Protein AF-A0A950F129-F1 (afdb_monomer)

Structure (mmCIF, N/CA/C/O backbone):
data_AF-A0A950F129-F1
#
_entry.id   AF-A0A950F129-F1
#
loop_
_atom_site.group_PDB
_atom_site.id
_atom_site.type_symbol
_atom_site.label_atom_id
_atom_site.label_alt_id
_atom_site.label_comp_id
_atom_site.label_asym_id
_atom_site.label_entity_id
_atom_site.label_seq_id
_atom_site.pdbx_PDB_ins_code
_atom_site.Cartn_x
_atom_site.Cartn_y
_atom_site.Cartn_z
_atom_site.occupancy
_atom_site.B_iso_or_equiv
_atom_site.auth_seq_id
_atom_site.auth_comp_id
_atom_site.auth_asym_id
_atom_site.auth_atom_id
_atom_site.pdbx_PDB_model_num
ATOM 1 N N . MET A 1 1 ? 1.050 -4.336 -1.333 1.00 96.06 1 MET A N 1
ATOM 2 C CA . MET A 1 1 ? -0.321 -4.267 -0.777 1.00 96.06 1 MET A CA 1
ATOM 3 C C . MET A 1 1 ? -0.595 -5.414 0.200 1.00 96.06 1 MET A C 1
ATOM 5 O O . MET A 1 1 ? -1.248 -5.207 1.210 1.00 96.06 1 MET A O 1
ATOM 9 N N . GLN A 1 2 ? -0.041 -6.607 -0.036 1.00 96.25 2 GLN A N 1
ATOM 10 C CA . GLN A 1 2 ? -0.279 -7.842 0.726 1.00 96.25 2 GLN A CA 1
ATOM 11 C C . GLN A 1 2 ? 0.068 -7.764 2.223 1.00 96.25 2 GLN A C 1
ATOM 13 O O . GLN A 1 2 ? -0.445 -8.568 2.996 1.00 96.25 2 GLN A O 1
ATOM 18 N N . ASN A 1 3 ? 0.861 -6.781 2.668 1.00 91.69 3 ASN A N 1
ATOM 19 C CA . ASN A 1 3 ? 1.070 -6.517 4.098 1.00 91.69 3 ASN A CA 1
ATOM 20 C C . ASN A 1 3 ? -0.253 -6.291 4.852 1.00 91.69 3 ASN A C 1
ATOM 22 O O . ASN A 1 3 ? -0.369 -6.707 6.004 1.00 91.69 3 ASN A O 1
ATOM 26 N N . LEU A 1 4 ? -1.270 -5.736 4.184 1.00 94.38 4 LEU A N 1
ATOM 27 C CA . LEU A 1 4 ? -2.608 -5.523 4.744 1.00 94.38 4 LEU A CA 1
ATOM 28 C C . LEU A 1 4 ? -3.333 -6.823 5.098 1.00 94.38 4 LEU A C 1
ATOM 30 O O . LEU A 1 4 ? -4.196 -6.821 5.969 1.00 94.38 4 LEU A O 1
ATOM 34 N N . LEU A 1 5 ? -2.962 -7.954 4.489 1.00 95.19 5 LEU A N 1
ATOM 35 C CA . LEU A 1 5 ? -3.555 -9.251 4.823 1.00 95.19 5 LEU A CA 1
ATOM 36 C C . LEU A 1 5 ? -3.239 -9.666 6.267 1.00 95.19 5 LEU A C 1
ATOM 38 O O . LEU A 1 5 ? -4.043 -10.346 6.898 1.00 95.19 5 LEU A O 1
ATOM 42 N N . ARG A 1 6 ? -2.124 -9.185 6.837 1.00 90.62 6 ARG A N 1
ATOM 43 C CA . ARG A 1 6 ? -1.789 -9.379 8.261 1.00 90.62 6 ARG A CA 1
ATOM 44 C C . ARG A 1 6 ? -2.722 -8.607 9.197 1.00 90.62 6 ARG A C 1
ATOM 46 O O . ARG A 1 6 ? -2.741 -8.876 10.393 1.00 90.62 6 ARG A O 1
ATOM 53 N N . GLN A 1 7 ? -3.474 -7.648 8.660 1.00 91.94 7 GLN A N 1
ATOM 54 C CA . GLN A 1 7 ? -4.431 -6.818 9.383 1.00 91.94 7 GLN A CA 1
ATOM 55 C C . GLN A 1 7 ? -5.883 -7.209 9.098 1.00 91.94 7 GLN A C 1
ATOM 57 O O . GLN A 1 7 ? -6.785 -6.491 9.516 1.00 91.94 7 GLN A O 1
ATOM 62 N N . ARG A 1 8 ? -6.134 -8.334 8.410 1.00 94.50 8 ARG A N 1
ATOM 63 C CA . ARG A 1 8 ? -7.481 -8.731 7.974 1.00 94.50 8 ARG A CA 1
ATOM 64 C C . ARG A 1 8 ? -8.522 -8.653 9.087 1.00 94.50 8 ARG A C 1
ATOM 66 O O . ARG A 1 8 ? -9.519 -7.965 8.918 1.00 94.50 8 ARG A O 1
ATOM 73 N N . ALA A 1 9 ? -8.247 -9.275 10.232 1.00 92.81 9 ALA A N 1
ATOM 74 C CA . ALA A 1 9 ? -9.165 -9.261 11.367 1.00 92.81 9 ALA A CA 1
ATOM 75 C C . ALA A 1 9 ? -9.464 -7.834 11.871 1.00 92.81 9 ALA A C 1
ATOM 77 O O . ALA A 1 9 ? -10.595 -7.539 12.230 1.00 92.81 9 ALA A O 1
ATOM 78 N N . SER A 1 10 ? -8.470 -6.938 11.859 1.00 94.00 10 SER A N 1
ATOM 79 C CA . SER A 1 10 ? -8.644 -5.528 12.239 1.00 94.00 10 SER A CA 1
ATOM 80 C C . SER A 1 10 ? -9.496 -4.769 11.220 1.00 94.00 10 SER A C 1
ATOM 82 O O . SER A 1 10 ? -10.399 -4.024 11.585 1.00 94.00 10 SER A O 1
ATOM 84 N N . ILE A 1 11 ? -9.242 -4.977 9.927 1.00 96.00 11 ILE A N 1
ATOM 85 C CA . ILE A 1 11 ? -9.998 -4.330 8.848 1.00 96.00 11 ILE A CA 1
ATOM 86 C C . ILE A 1 11 ? -11.455 -4.800 8.872 1.00 96.00 11 ILE A C 1
ATOM 88 O O . ILE A 1 11 ? -12.370 -3.988 8.765 1.00 96.00 11 ILE A O 1
ATOM 92 N N . GLU A 1 12 ? -11.683 -6.095 9.087 1.00 91.00 12 GLU A N 1
ATOM 93 C CA . GLU A 1 12 ? -13.020 -6.675 9.212 1.00 91.00 12 GLU A CA 1
ATOM 94 C C . GLU A 1 12 ? -13.765 -6.155 10.453 1.00 91.00 12 GLU A C 1
ATOM 96 O O . GLU A 1 12 ? -14.989 -6.036 10.413 1.00 91.00 12 GLU A O 1
ATOM 101 N N . THR A 1 13 ? -13.069 -5.763 11.524 1.00 93.12 13 THR A N 1
ATOM 102 C CA . THR A 1 13 ? -13.676 -5.077 12.681 1.00 93.12 13 THR A CA 1
ATOM 103 C C . THR A 1 13 ? -13.727 -3.551 12.543 1.00 93.12 13 THR A C 1
ATOM 105 O O . THR A 1 13 ? -14.202 -2.876 13.454 1.00 93.12 13 THR A O 1
ATOM 108 N N . GLY A 1 14 ? -13.322 -2.998 11.394 1.00 95.94 14 GLY A N 1
ATOM 109 C CA . GLY A 1 14 ? -13.498 -1.585 11.051 1.00 95.94 14 GLY A CA 1
ATOM 110 C C . GLY A 1 14 ? -12.273 -0.696 11.276 1.00 95.94 14 G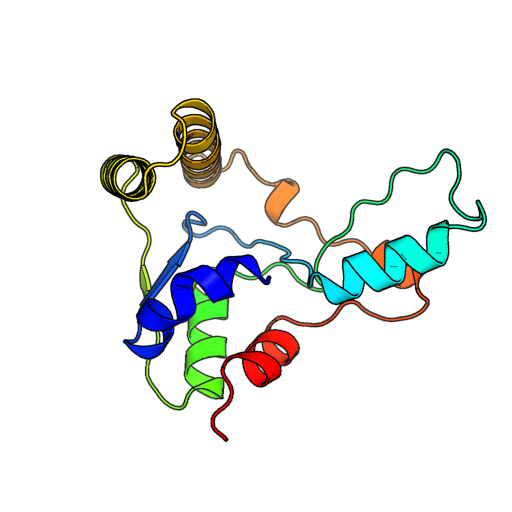LY A C 1
ATOM 111 O O . GLY A 1 14 ? -12.418 0.527 11.327 1.00 95.94 14 GLY A O 1
ATOM 112 N N . HIS A 1 15 ? -11.073 -1.266 11.397 1.00 96.81 15 HIS A N 1
ATOM 113 C CA . HIS A 1 15 ? -9.843 -0.524 11.678 1.00 96.81 15 HIS A CA 1
ATOM 114 C C . HIS A 1 15 ? -8.699 -0.891 10.724 1.00 96.81 15 HIS A C 1
ATOM 116 O O . HIS A 1 15 ? -8.243 -2.035 10.683 1.00 96.81 15 HIS A O 1
ATOM 122 N N . LEU A 1 16 ? -8.182 0.108 10.008 1.00 96.62 16 LEU A N 1
ATOM 123 C CA . LEU A 1 16 ? -6.947 0.038 9.229 1.00 96.62 16 LEU A CA 1
ATOM 124 C C . LEU A 1 16 ? -5.829 0.746 10.001 1.00 96.62 16 LEU A C 1
ATOM 126 O O . LEU A 1 16 ? -5.946 1.941 10.258 1.00 96.62 16 LEU A O 1
ATOM 130 N N . VAL A 1 17 ? -4.741 0.044 10.331 1.00 93.00 17 VAL A N 1
ATOM 131 C CA . VAL A 1 17 ? -3.617 0.614 11.091 1.00 93.00 17 VAL A CA 1
ATOM 132 C C . VAL A 1 17 ? -2.373 0.674 10.209 1.00 93.00 17 VAL A C 1
ATOM 134 O O . VAL A 1 17 ? -1.730 -0.340 9.965 1.00 93.00 17 VAL A O 1
ATOM 137 N N . GLU A 1 18 ? -1.999 1.856 9.729 1.00 90.06 18 GLU A N 1
ATOM 138 C CA . GLU A 1 18 ? -0.790 2.035 8.909 1.00 90.06 18 GLU A CA 1
ATOM 139 C C . GLU A 1 18 ? 0.044 3.219 9.430 1.00 90.06 18 GLU A C 1
ATOM 141 O O . GLU A 1 18 ? -0.520 4.220 9.874 1.00 90.06 18 GLU A O 1
ATOM 146 N N . PRO A 1 19 ? 1.386 3.147 9.384 1.00 88.25 19 PRO A N 1
ATOM 147 C CA . PRO A 1 19 ? 2.269 4.201 9.877 1.00 88.25 19 PRO A CA 1
ATOM 148 C C . PRO A 1 19 ? 2.475 5.317 8.833 1.00 88.25 19 PRO A C 1
ATOM 150 O O . PRO A 1 19 ? 3.601 5.753 8.605 1.00 88.25 19 PRO A O 1
ATOM 153 N N . LEU A 1 20 ? 1.409 5.749 8.148 1.00 87.75 20 LEU A N 1
ATOM 154 C CA . LEU A 1 20 ? 1.493 6.684 7.014 1.00 87.75 20 LEU A CA 1
ATOM 155 C C . LEU A 1 20 ? 1.239 8.148 7.393 1.00 87.75 20 LEU A C 1
ATOM 157 O O . LEU A 1 20 ? 1.461 9.042 6.579 1.00 87.75 20 LEU A O 1
ATOM 161 N N . GLY A 1 21 ? 0.796 8.432 8.619 1.00 87.38 21 GLY A N 1
ATOM 162 C CA . GLY A 1 21 ? 0.367 9.782 8.982 1.00 87.38 21 GLY A CA 1
ATOM 163 C C . GLY A 1 21 ? -0.655 10.319 7.973 1.00 87.38 21 GLY A C 1
ATOM 164 O O . GLY A 1 21 ? -1.569 9.595 7.584 1.00 87.38 21 GLY A O 1
ATOM 165 N N . ALA A 1 22 ? -0.455 11.558 7.521 1.00 89.88 22 ALA A N 1
ATOM 166 C CA . ALA A 1 22 ? -1.211 12.169 6.424 1.00 89.88 22 ALA A CA 1
ATOM 167 C C . ALA A 1 22 ? -0.557 11.974 5.038 1.00 89.88 22 ALA A C 1
ATOM 169 O O . ALA A 1 22 ? -1.034 12.529 4.049 1.00 89.88 22 ALA A O 1
ATOM 170 N N . MET A 1 23 ? 0.556 11.241 4.949 1.00 92.19 23 MET A N 1
ATOM 171 C CA . MET A 1 23 ? 1.237 11.020 3.679 1.00 92.19 23 MET A CA 1
ATOM 172 C C . MET A 1 23 ? 0.515 9.987 2.813 1.00 92.19 23 MET A C 1
ATOM 174 O O . MET A 1 23 ? -0.117 9.050 3.303 1.00 92.19 23 MET A O 1
ATOM 178 N N . ALA A 1 24 ? 0.676 10.144 1.501 1.00 95.12 24 ALA A N 1
ATOM 179 C CA . ALA A 1 24 ? 0.282 9.151 0.517 1.00 95.12 24 ALA A CA 1
ATOM 180 C C . ALA A 1 24 ? 1.434 8.177 0.225 1.00 95.12 24 ALA A C 1
ATOM 182 O O . ALA A 1 24 ? 2.604 8.568 0.244 1.00 95.12 24 ALA A O 1
ATOM 183 N N . ALA A 1 25 ? 1.101 6.923 -0.087 1.00 95.81 25 ALA A N 1
ATOM 184 C CA . ALA A 1 25 ? 2.062 5.900 -0.479 1.00 95.81 25 ALA A CA 1
ATOM 185 C C . ALA A 1 25 ? 1.609 5.118 -1.722 1.00 95.81 25 ALA A C 1
ATOM 187 O O . ALA A 1 25 ? 0.436 4.771 -1.876 1.00 95.81 25 ALA A O 1
ATOM 188 N N . SER A 1 26 ? 2.548 4.818 -2.620 1.00 97.38 26 SER A N 1
ATOM 189 C CA . SER A 1 26 ? 2.309 4.097 -3.874 1.00 97.38 26 SER A CA 1
ATOM 190 C C . SER A 1 26 ? 2.441 2.582 -3.704 1.00 97.38 26 SER A C 1
ATOM 192 O O . SER A 1 26 ? 3.329 1.918 -4.243 1.00 97.38 26 SER A O 1
ATOM 194 N N . HIS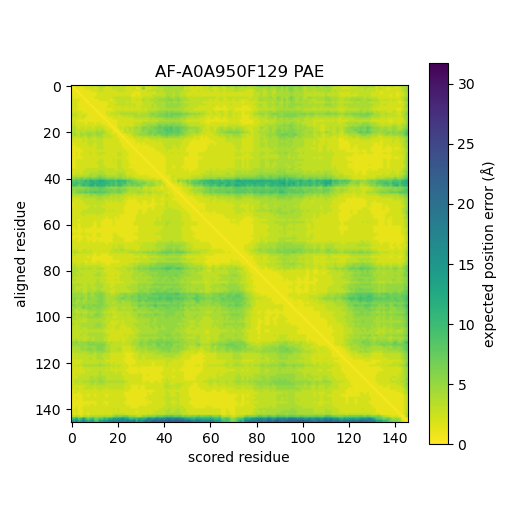 A 1 27 ? 1.529 1.993 -2.931 1.00 96.88 27 HIS A N 1
ATOM 195 C CA . HIS A 1 27 ? 1.558 0.559 -2.644 1.00 96.88 27 HIS A CA 1
ATOM 196 C C . HIS A 1 27 ? 1.501 -0.289 -3.926 1.00 96.88 27 HIS A C 1
ATOM 198 O O . HIS A 1 27 ? 0.529 -0.218 -4.664 1.00 96.88 27 HIS A O 1
ATOM 204 N N . VAL A 1 28 ? 2.496 -1.149 -4.151 1.00 98.06 28 VAL A N 1
ATOM 205 C CA . VAL A 1 28 ? 2.533 -2.108 -5.274 1.00 98.06 28 VAL A CA 1
ATOM 206 C C . VAL A 1 28 ? 1.908 -3.457 -4.886 1.00 98.06 28 VAL A C 1
ATOM 208 O O . VAL A 1 28 ? 2.055 -3.893 -3.737 1.00 98.06 28 VAL A O 1
ATOM 211 N N . ASP A 1 29 ? 1.176 -4.122 -5.788 1.00 98.25 29 ASP A N 1
ATOM 212 C CA . ASP A 1 29 ? 0.654 -5.484 -5.575 1.00 98.25 29 ASP A CA 1
ATOM 213 C C . ASP A 1 29 ? 1.780 -6.514 -5.816 1.00 98.25 29 ASP A C 1
ATOM 215 O O . ASP A 1 29 ? 2.539 -6.409 -6.775 1.00 98.25 29 ASP A O 1
ATOM 219 N N . VAL A 1 30 ? 1.909 -7.531 -4.957 1.00 97.69 30 VAL A N 1
ATOM 220 C CA . VAL A 1 30 ? 2.895 -8.619 -5.129 1.00 97.69 30 VAL A CA 1
ATOM 221 C C . VAL A 1 30 ? 2.737 -9.343 -6.467 1.00 97.69 30 VAL A C 1
ATOM 223 O O . VAL A 1 30 ? 3.735 -9.804 -7.013 1.00 97.69 30 VAL A O 1
ATOM 226 N N . HIS A 1 31 ? 1.529 -9.420 -7.029 1.00 97.88 31 HIS A N 1
ATOM 227 C CA . HIS A 1 31 ? 1.346 -9.996 -8.361 1.00 97.88 31 HIS A CA 1
ATOM 228 C C . HIS A 1 31 ? 2.012 -9.150 -9.453 1.00 97.88 31 HIS A C 1
ATOM 230 O O . HIS A 1 31 ? 2.552 -9.718 -10.395 1.00 97.88 31 HIS A O 1
ATOM 236 N N . ASP A 1 32 ? 2.050 -7.821 -9.306 1.00 98.44 32 ASP A N 1
ATOM 237 C CA . ASP A 1 32 ? 2.796 -6.956 -10.227 1.00 98.44 32 ASP A CA 1
ATOM 238 C C . ASP A 1 32 ? 4.308 -7.194 -10.086 1.00 98.44 32 ASP A C 1
ATOM 240 O O . ASP A 1 32 ? 5.022 -7.243 -11.083 1.00 98.44 32 ASP A O 1
ATOM 244 N N . LEU A 1 33 ? 4.802 -7.413 -8.859 1.00 97.56 33 LEU A N 1
ATOM 245 C CA . LEU A 1 33 ? 6.209 -7.765 -8.626 1.00 97.56 33 LEU A CA 1
ATOM 246 C C . LEU A 1 33 ? 6.579 -9.106 -9.273 1.00 97.56 33 LEU A C 1
ATOM 248 O O . LEU A 1 33 ? 7.662 -9.234 -9.840 1.00 97.56 33 LEU A O 1
ATOM 252 N N . ALA A 1 34 ? 5.684 -10.094 -9.208 1.00 97.62 34 ALA A N 1
ATOM 253 C CA . ALA A 1 34 ? 5.876 -11.385 -9.861 1.00 97.62 34 ALA A CA 1
ATOM 254 C C . ALA A 1 34 ? 5.878 -11.252 -11.393 1.00 97.62 34 ALA A C 1
ATOM 256 O O . ALA A 1 34 ? 6.761 -11.803 -12.048 1.00 97.62 34 ALA A O 1
ATOM 257 N N . ASP A 1 35 ? 4.944 -10.477 -11.954 1.00 97.44 35 ASP A N 1
ATOM 258 C CA . ASP A 1 35 ? 4.883 -10.201 -13.393 1.00 97.44 35 ASP A CA 1
ATOM 259 C C . ASP A 1 35 ? 6.180 -9.518 -13.879 1.00 97.44 35 ASP A C 1
ATOM 261 O O . ASP A 1 35 ? 6.741 -9.905 -14.907 1.00 97.44 35 ASP A O 1
ATOM 265 N N . VAL A 1 36 ? 6.710 -8.555 -13.112 1.00 97.69 36 VAL A N 1
ATOM 266 C CA . VAL A 1 36 ? 8.006 -7.913 -13.398 1.00 97.69 36 VAL A CA 1
ATOM 267 C C . VAL A 1 36 ? 9.152 -8.919 -13.310 1.00 97.69 36 VAL A C 1
ATOM 269 O O . VAL A 1 36 ? 9.978 -8.966 -14.216 1.00 97.69 36 VAL A O 1
ATOM 272 N N . ALA A 1 37 ? 9.205 -9.745 -12.261 1.00 96.69 37 ALA A N 1
ATOM 273 C CA . ALA A 1 37 ? 10.263 -10.742 -12.090 1.00 96.69 37 ALA A CA 1
ATOM 274 C C . ALA A 1 37 ? 10.342 -11.716 -13.279 1.00 96.69 37 ALA A C 1
ATOM 276 O O . ALA A 1 37 ? 11.436 -12.057 -13.725 1.00 96.69 37 ALA A O 1
ATOM 277 N N . VAL A 1 38 ? 9.193 -12.118 -13.832 1.00 96.44 38 VAL A N 1
ATOM 278 C CA . VAL A 1 38 ? 9.129 -12.938 -15.051 1.00 96.44 38 VAL A CA 1
ATOM 279 C C . VAL A 1 38 ? 9.619 -12.157 -16.271 1.00 96.44 38 VAL A C 1
ATOM 281 O O . VAL A 1 38 ? 10.404 -12.685 -17.056 1.00 96.44 38 VAL A O 1
ATOM 284 N N . ALA A 1 39 ? 9.188 -10.904 -16.432 1.00 94.56 39 ALA A N 1
ATOM 285 C CA . ALA A 1 39 ? 9.559 -10.082 -17.582 1.00 94.56 39 ALA A CA 1
ATOM 286 C C . ALA A 1 39 ? 11.066 -9.793 -17.663 1.00 94.56 39 ALA A C 1
ATOM 288 O O . ALA A 1 39 ? 11.624 -9.746 -18.757 1.00 94.56 39 ALA A O 1
ATOM 289 N N . VAL A 1 40 ? 11.733 -9.626 -16.518 1.00 95.38 40 VAL A N 1
ATOM 290 C CA . VAL A 1 40 ? 13.177 -9.342 -16.473 1.00 95.38 40 VAL A CA 1
ATOM 291 C C . VAL A 1 40 ? 14.048 -10.598 -16.55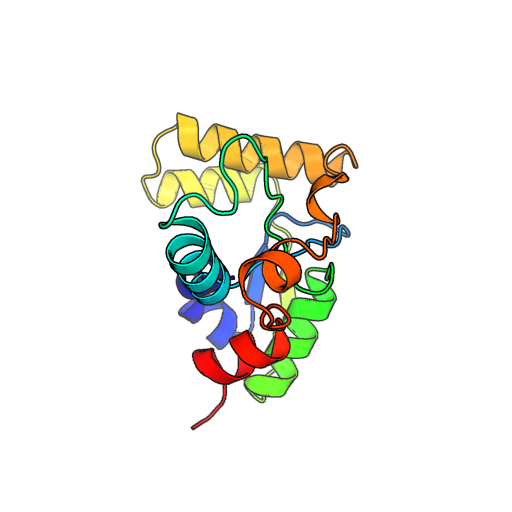2 1.00 95.38 40 VAL A C 1
ATOM 293 O O . VAL A 1 40 ? 15.251 -10.484 -16.769 1.00 95.38 40 VAL A O 1
ATOM 296 N N . ALA A 1 41 ? 13.473 -11.797 -16.414 1.00 94.25 41 ALA A N 1
ATOM 297 C CA . ALA A 1 41 ? 14.231 -13.045 -16.298 1.00 94.25 41 ALA A CA 1
ATOM 298 C C . ALA A 1 41 ? 15.085 -13.393 -17.533 1.00 94.25 41 ALA A C 1
ATOM 300 O O . ALA A 1 41 ? 16.019 -14.184 -17.425 1.00 94.25 41 ALA A O 1
ATOM 301 N N . ASN A 1 42 ? 14.777 -12.824 -18.704 1.00 90.75 42 ASN A N 1
ATOM 302 C CA . ASN A 1 42 ? 15.516 -13.051 -19.950 1.00 90.75 42 ASN A CA 1
ATOM 303 C C . ASN A 1 42 ? 16.634 -12.020 -20.219 1.00 90.75 42 ASN A C 1
ATOM 305 O O . ASN A 1 42 ? 17.207 -12.032 -21.307 1.00 90.75 42 ASN A O 1
ATOM 309 N N . GLY A 1 43 ? 16.916 -11.122 -19.271 1.00 89.75 43 GLY A N 1
ATOM 310 C CA . GLY A 1 43 ? 17.980 -10.119 -19.374 1.00 89.75 43 GLY A CA 1
ATOM 311 C C . GLY A 1 43 ? 17.599 -8.823 -20.102 1.00 89.75 43 GLY A C 1
ATOM 312 O O . GLY A 1 43 ? 18.429 -7.927 -20.238 1.00 89.75 43 GLY A O 1
ATOM 313 N N . ALA A 1 44 ? 16.342 -8.652 -20.536 1.00 89.19 44 ALA A N 1
ATOM 314 C CA . ALA A 1 44 ? 15.892 -7.439 -21.239 1.00 89.19 44 ALA A CA 1
ATOM 315 C C . ALA A 1 44 ? 16.052 -6.130 -20.428 1.00 89.19 44 ALA A C 1
ATOM 317 O O . ALA A 1 44 ? 15.973 -5.035 -20.987 1.00 89.19 44 ALA A O 1
ATOM 318 N N . PHE A 1 45 ? 16.276 -6.237 -19.116 1.00 93.88 45 PHE A N 1
ATOM 319 C CA . PHE A 1 45 ? 16.423 -5.115 -18.188 1.00 93.88 45 PHE A CA 1
ATOM 320 C C . PHE A 1 45 ? 17.768 -5.121 -17.445 1.00 93.88 45 PHE A C 1
ATOM 322 O O . PHE A 1 45 ? 17.913 -4.423 -16.440 1.00 93.88 45 PHE A O 1
ATOM 329 N N . ASP A 1 46 ? 18.760 -5.868 -17.933 1.00 94.81 46 ASP A N 1
ATOM 330 C CA . ASP A 1 46 ? 20.074 -5.945 -17.295 1.00 94.81 46 ASP A CA 1
ATOM 331 C C . ASP A 1 46 ? 20.735 -4.565 -17.173 1.00 94.81 46 ASP A C 1
ATOM 333 O O . ASP A 1 46 ? 20.674 -3.719 -18.069 1.00 94.81 46 ASP A O 1
ATOM 337 N N . GLY A 1 47 ? 21.351 -4.316 -16.014 1.00 95.19 47 GLY A N 1
ATOM 338 C CA . GLY A 1 47 ? 21.986 -3.035 -15.696 1.00 95.19 47 GLY A CA 1
ATOM 339 C C . GLY A 1 47 ? 21.016 -1.882 -15.406 1.00 95.19 47 GLY A C 1
ATOM 340 O O . GLY A 1 47 ? 21.471 -0.761 -15.178 1.00 95.19 47 GLY A O 1
ATOM 341 N N . ARG A 1 48 ? 19.696 -2.122 -15.381 1.00 95.56 48 ARG A N 1
ATOM 342 C CA . ARG A 1 48 ? 18.690 -1.101 -15.054 1.00 95.56 48 ARG A CA 1
ATOM 343 C C . ARG A 1 48 ? 18.130 -1.288 -13.647 1.00 95.56 48 ARG A C 1
ATOM 345 O O . ARG A 1 48 ? 17.778 -2.390 -13.243 1.00 95.56 48 ARG A O 1
ATOM 352 N N . ALA A 1 49 ? 17.975 -0.181 -12.924 1.00 95.25 49 ALA A N 1
ATOM 353 C CA . ALA A 1 49 ? 17.194 -0.139 -11.693 1.00 95.25 49 ALA A CA 1
ATOM 354 C C . ALA A 1 49 ? 15.736 0.206 -12.029 1.00 95.25 49 ALA A C 1
ATOM 356 O O . ALA A 1 49 ? 15.478 1.240 -12.644 1.00 95.25 49 ALA A O 1
ATOM 357 N N . LEU A 1 50 ? 14.800 -0.656 -11.627 1.00 96.31 50 LEU A N 1
ATOM 358 C CA . LEU A 1 50 ? 13.361 -0.422 -11.750 1.00 96.31 50 LEU A CA 1
ATOM 359 C C . LEU A 1 50 ? 12.788 -0.066 -10.376 1.00 96.31 50 LEU A C 1
ATOM 361 O O . LEU A 1 50 ? 12.978 -0.796 -9.403 1.00 96.31 50 LEU A O 1
ATOM 365 N N . THR A 1 51 ? 12.068 1.046 -10.296 1.00 96.94 51 THR A N 1
ATOM 366 C CA . THR A 1 51 ? 11.381 1.507 -9.090 1.00 96.94 51 THR A CA 1
ATOM 367 C C . THR A 1 51 ? 9.926 1.076 -9.159 1.00 96.94 51 THR A C 1
ATOM 369 O O . THR A 1 51 ? 9.102 1.732 -9.784 1.00 96.94 51 THR A O 1
ATOM 372 N N . LEU A 1 52 ? 9.607 -0.062 -8.546 1.00 97.62 52 LEU A N 1
ATOM 373 C CA . LEU A 1 52 ? 8.308 -0.717 -8.699 1.00 97.62 52 LEU A CA 1
ATOM 374 C C . LEU A 1 52 ? 7.272 -0.136 -7.732 1.00 97.62 52 LEU A C 1
ATOM 376 O O . LEU A 1 52 ? 7.303 -0.411 -6.532 1.00 97.62 52 LEU A O 1
ATOM 380 N N . THR A 1 53 ? 6.341 0.650 -8.266 1.00 98.44 53 THR A N 1
ATOM 381 C CA . THR A 1 53 ? 5.302 1.342 -7.492 1.00 98.44 53 THR A CA 1
ATOM 382 C C . THR A 1 53 ? 3.905 0.883 -7.899 1.00 98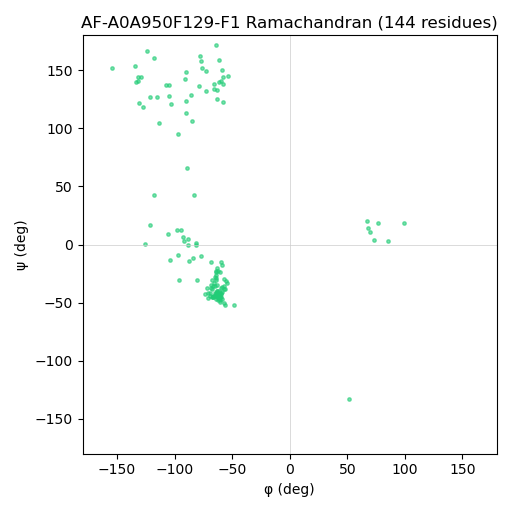.44 53 THR A C 1
ATOM 384 O O . THR A 1 53 ? 3.696 0.359 -8.995 1.00 98.44 53 THR A 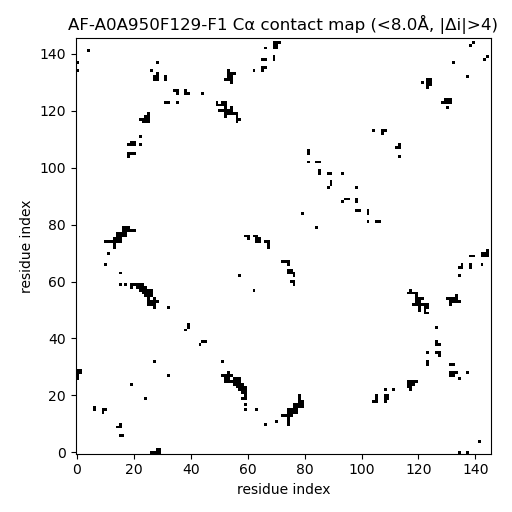O 1
ATOM 387 N N . GLY A 1 54 ? 2.920 1.125 -7.032 1.00 98.06 54 GLY A N 1
ATOM 388 C CA . GLY A 1 54 ? 1.511 1.088 -7.427 1.00 98.06 54 GLY A CA 1
ATOM 389 C C . GLY A 1 54 ? 1.164 2.172 -8.458 1.00 98.06 54 GLY A C 1
ATOM 390 O O . GLY A 1 54 ? 1.972 3.069 -8.708 1.00 98.06 54 GLY A O 1
ATOM 391 N N . PRO A 1 55 ? -0.052 2.140 -9.033 1.00 98.00 55 PRO A N 1
ATOM 392 C CA . PRO A 1 55 ? -0.449 3.064 -10.099 1.00 98.00 55 PRO A CA 1
ATOM 393 C C . PRO A 1 55 ? -0.798 4.475 -9.596 1.00 98.00 55 PRO A C 1
ATOM 395 O O . PRO A 1 55 ? -1.014 5.376 -10.402 1.00 98.00 55 PRO A O 1
ATOM 398 N N . ALA A 1 56 ? -0.902 4.665 -8.280 1.00 98.12 56 ALA A N 1
ATOM 399 C CA . ALA A 1 56 ? -1.173 5.941 -7.632 1.00 98.12 56 ALA A CA 1
ATOM 400 C C . ALA A 1 56 ? -0.618 5.923 -6.203 1.00 98.12 56 ALA A C 1
ATOM 402 O O . ALA A 1 56 ? -0.559 4.858 -5.582 1.00 98.12 56 ALA A O 1
ATOM 403 N N . ALA A 1 57 ? -0.257 7.094 -5.681 1.00 97.94 57 ALA A N 1
ATOM 404 C CA . ALA A 1 57 ? -0.022 7.283 -4.256 1.00 97.94 57 ALA A CA 1
ATOM 405 C C . ALA A 1 57 ? -1.357 7.585 -3.571 1.00 97.94 57 ALA A C 1
ATOM 407 O O . ALA A 1 57 ? -2.081 8.471 -4.017 1.00 97.94 57 ALA A O 1
ATOM 408 N N . ILE A 1 58 ? -1.673 6.846 -2.509 1.00 97.94 58 ILE A N 1
ATOM 409 C CA . ILE A 1 58 ? -2.921 6.995 -1.753 1.00 97.94 58 ILE A CA 1
ATOM 410 C C . ILE A 1 58 ? -2.637 7.118 -0.260 1.00 97.94 58 ILE A C 1
ATOM 412 O O . ILE A 1 58 ? -1.702 6.511 0.262 1.00 97.94 58 ILE A O 1
ATOM 416 N N . THR A 1 59 ? -3.434 7.925 0.421 1.00 96.94 59 THR A N 1
ATOM 417 C CA . THR A 1 59 ? -3.393 8.136 1.869 1.00 96.94 59 THR A CA 1
ATOM 418 C C . THR A 1 59 ? -4.064 6.988 2.622 1.00 96.94 59 THR A C 1
ATOM 420 O O . THR A 1 59 ? -4.884 6.249 2.070 1.00 96.94 59 THR A O 1
ATOM 423 N N . GLY A 1 60 ? -3.773 6.870 3.922 1.00 96.44 60 GLY A N 1
ATOM 424 C CA . GLY A 1 60 ? -4.473 5.926 4.801 1.00 96.44 60 GLY A CA 1
ATOM 425 C C . GLY A 1 60 ? -5.994 6.137 4.818 1.00 96.44 60 GLY A C 1
ATOM 426 O O . GLY A 1 60 ? -6.749 5.166 4.829 1.00 96.44 60 GLY A O 1
ATOM 427 N N . GLU A 1 61 ? -6.451 7.389 4.726 1.00 97.94 61 GLU A N 1
ATOM 428 C CA . GLU A 1 61 ? -7.878 7.730 4.640 1.00 97.94 61 GLU A CA 1
ATOM 429 C C . GLU A 1 61 ? -8.517 7.242 3.332 1.00 97.94 61 GLU A C 1
ATOM 431 O O . GLU A 1 61 ? -9.580 6.622 3.350 1.00 97.94 61 GLU A O 1
ATOM 436 N N . GLU A 1 62 ? -7.857 7.435 2.187 1.00 98.31 62 GLU A N 1
ATOM 437 C CA . GLU A 1 62 ? -8.344 6.924 0.896 1.00 98.31 62 GLU A CA 1
ATOM 438 C C . GLU A 1 62 ? -8.370 5.389 0.857 1.00 98.31 62 GLU A C 1
ATOM 440 O O . GLU A 1 62 ? -9.291 4.782 0.293 1.00 98.31 62 GLU A O 1
ATOM 445 N N . MET A 1 63 ? -7.390 4.742 1.498 1.00 98.25 63 MET A N 1
ATOM 446 C CA . MET A 1 63 ? -7.388 3.292 1.682 1.00 98.25 63 MET A CA 1
ATOM 447 C C . MET A 1 63 ? -8.583 2.838 2.525 1.00 98.25 63 MET A C 1
ATOM 449 O O . MET A 1 63 ? -9.293 1.913 2.128 1.00 98.25 63 MET A O 1
ATOM 453 N N . ALA A 1 64 ? -8.841 3.493 3.658 1.00 98.19 64 ALA A N 1
ATOM 454 C CA . ALA A 1 64 ? -9.963 3.182 4.539 1.00 98.19 64 ALA A CA 1
ATOM 455 C C . ALA A 1 64 ? -11.322 3.417 3.856 1.00 98.19 64 ALA A C 1
ATOM 457 O O . ALA A 1 64 ? -12.222 2.580 3.966 1.00 98.19 64 ALA A O 1
ATOM 458 N N . ALA A 1 65 ? -11.457 4.489 3.070 1.00 98.31 65 ALA A N 1
ATOM 459 C CA . ALA A 1 65 ? -12.647 4.755 2.265 1.00 98.31 65 ALA A CA 1
ATOM 460 C C . ALA A 1 65 ? -12.880 3.655 1.215 1.00 98.31 65 ALA A C 1
ATOM 462 O O . ALA A 1 65 ? -13.989 3.132 1.085 1.00 98.31 65 ALA A O 1
ATOM 463 N N . THR A 1 66 ? -11.820 3.236 0.516 1.00 98.31 66 THR A N 1
ATOM 464 C CA . THR A 1 66 ? -11.892 2.135 -0.457 1.00 98.31 66 THR A CA 1
ATOM 465 C C . THR A 1 66 ? -12.281 0.820 0.221 1.00 98.31 66 THR A C 1
ATOM 467 O O . THR A 1 66 ? -13.168 0.117 -0.263 1.00 98.31 66 THR A O 1
ATOM 470 N N . LEU A 1 67 ? -11.657 0.496 1.359 1.00 98.06 67 LEU A N 1
ATOM 471 C CA . LEU A 1 67 ? -11.975 -0.697 2.147 1.00 98.06 67 LEU A CA 1
ATOM 472 C C . LEU A 1 67 ? -13.424 -0.675 2.641 1.00 98.06 67 LEU A C 1
ATOM 474 O O . LEU A 1 67 ? -14.102 -1.699 2.577 1.00 98.06 67 LEU A O 1
ATOM 478 N N . SER A 1 68 ? -13.928 0.486 3.059 1.00 97.94 68 SER A N 1
ATOM 479 C CA . SER A 1 68 ? -15.321 0.638 3.484 1.00 97.94 68 SER A CA 1
ATOM 480 C C . SER A 1 68 ? -16.297 0.300 2.357 1.00 97.94 68 SER A C 1
ATOM 482 O O . SER A 1 68 ? -17.258 -0.442 2.559 1.00 97.94 68 SER A O 1
ATOM 484 N N . GLY A 1 69 ? -16.017 0.793 1.147 1.00 96.62 69 GLY A N 1
ATOM 485 C CA . GLY A 1 69 ? -16.837 0.523 -0.032 1.00 96.62 69 GLY A CA 1
ATOM 486 C C . GLY A 1 69 ? -16.870 -0.956 -0.423 1.00 96.62 69 GLY A C 1
ATOM 487 O O . GLY A 1 69 ? -17.934 -1.471 -0.751 1.00 96.62 69 GLY A O 1
ATOM 488 N N . VAL A 1 70 ? -15.732 -1.659 -0.369 1.00 95.81 70 VAL A N 1
ATOM 489 C CA . VAL A 1 70 ? -15.670 -3.076 -0.786 1.00 95.81 70 VAL A CA 1
ATOM 490 C C . VAL A 1 70 ? -16.177 -4.050 0.279 1.00 95.81 70 VAL A C 1
ATOM 492 O O . VAL A 1 70 ? -16.707 -5.101 -0.070 1.00 95.81 70 VAL A O 1
ATOM 495 N N . THR A 1 71 ? -16.031 -3.711 1.563 1.00 94.00 71 THR A N 1
ATOM 496 C CA . THR A 1 71 ? -16.465 -4.563 2.687 1.00 94.00 71 THR A CA 1
ATOM 497 C C . THR A 1 71 ? -17.922 -4.331 3.091 1.00 94.00 71 THR A C 1
ATOM 499 O O . THR A 1 71 ? -18.475 -5.117 3.863 1.00 94.00 71 THR A O 1
ATOM 502 N N . GLY A 1 72 ? -18.537 -3.237 2.627 1.00 94.50 72 GLY A N 1
ATOM 503 C CA . GLY A 1 72 ? -19.897 -2.842 2.998 1.00 94.50 72 GLY A CA 1
ATOM 504 C C . GLY A 1 72 ? -20.048 -2.404 4.460 1.00 94.50 72 GLY A C 1
ATOM 505 O O . GLY A 1 72 ? -21.170 -2.323 4.957 1.00 94.50 72 GLY A O 1
ATOM 506 N N . ARG A 1 73 ? -18.944 -2.136 5.170 1.00 93.94 73 ARG A N 1
ATOM 507 C CA . ARG A 1 73 ? -18.941 -1.675 6.568 1.00 93.94 73 ARG A CA 1
ATOM 508 C C . ARG A 1 73 ? -17.961 -0.514 6.755 1.00 93.94 73 ARG A C 1
ATOM 510 O O . ARG A 1 73 ? -16.986 -0.439 6.017 1.00 93.94 73 ARG A O 1
ATOM 517 N N . PRO A 1 74 ? -18.165 0.376 7.739 1.00 97.50 74 PRO A N 1
ATOM 518 C CA . PRO A 1 74 ? -17.217 1.453 8.001 1.00 97.50 74 PRO A CA 1
ATOM 519 C C . PRO A 1 74 ? -15.843 0.914 8.426 1.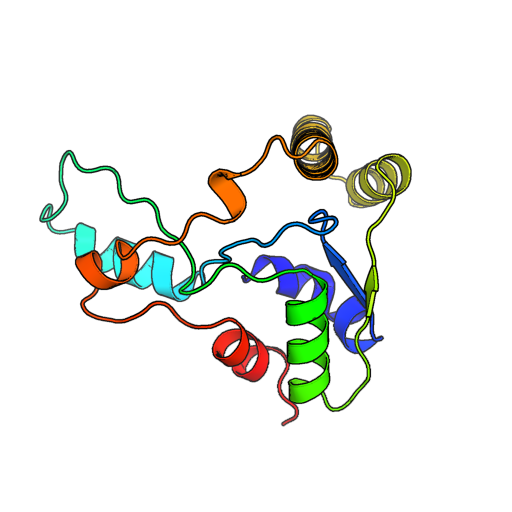00 97.50 74 PRO A C 1
ATOM 521 O O . PRO A 1 74 ? -15.739 0.186 9.412 1.00 97.50 74 PRO A O 1
ATOM 524 N N . VAL A 1 75 ? -14.794 1.320 7.714 1.00 98.25 75 VAL A N 1
ATOM 525 C CA . VAL A 1 75 ? -13.386 1.112 8.072 1.00 98.25 75 VAL A CA 1
ATOM 526 C C . VAL A 1 75 ? -12.763 2.479 8.319 1.00 98.25 75 VAL A C 1
ATOM 528 O O . VAL A 1 75 ? -12.860 3.368 7.478 1.00 98.25 75 VAL A O 1
ATOM 531 N N . ARG A 1 76 ? -12.131 2.658 9.479 1.00 98.06 76 ARG A N 1
ATOM 532 C CA . ARG A 1 76 ? -11.430 3.889 9.855 1.00 98.06 76 ARG A CA 1
ATOM 533 C C . ARG A 1 76 ? -9.929 3.680 9.821 1.00 98.06 76 ARG A C 1
ATOM 535 O O . ARG A 1 76 ? -9.434 2.667 10.318 1.00 98.06 76 ARG A O 1
ATOM 542 N N . TYR A 1 77 ? -9.219 4.655 9.272 1.00 97.62 77 TYR A N 1
ATOM 543 C CA . TYR A 1 77 ? -7.775 4.728 9.402 1.00 97.62 77 TYR A CA 1
ATOM 544 C C . TYR A 1 77 ? -7.405 5.153 10.827 1.00 97.62 77 TYR A C 1
ATOM 546 O O . TYR A 1 77 ? -7.989 6.076 11.392 1.00 97.62 77 TYR A O 1
ATOM 554 N N . VAL A 1 78 ? -6.467 4.431 11.433 1.00 94.94 78 VAL A N 1
ATOM 555 C CA . VAL A 1 78 ? -5.961 4.689 12.779 1.00 94.94 78 VAL A CA 1
ATOM 556 C C . VAL A 1 78 ? -4.447 4.772 12.701 1.00 94.94 78 VAL A C 1
ATOM 558 O O . VAL A 1 78 ? -3.774 3.799 12.365 1.00 94.94 78 VAL A O 1
ATOM 561 N N . LEU A 1 79 ? -3.916 5.938 13.050 1.00 92.75 79 LEU A N 1
ATOM 562 C CA . LEU A 1 79 ? -2.485 6.156 13.188 1.00 92.75 79 LEU A CA 1
ATOM 563 C C . LEU A 1 79 ? -2.067 5.847 14.633 1.00 92.75 79 LEU A C 1
ATOM 565 O O . LEU A 1 79 ? -2.480 6.577 15.537 1.00 92.75 79 LEU A O 1
ATOM 569 N N . PRO A 1 80 ? -1.267 4.797 14.883 1.00 90.81 80 PRO A N 1
ATOM 570 C CA . PRO A 1 80 ? -0.747 4.539 16.216 1.00 90.81 80 PRO A CA 1
ATOM 571 C C . PRO A 1 80 ? 0.335 5.565 16.566 1.00 90.81 80 PRO A C 1
ATOM 573 O O . PRO A 1 80 ? 1.104 6.009 15.710 1.00 90.81 80 PRO A O 1
ATOM 576 N N . SER A 1 81 ? 0.469 5.897 17.847 1.00 93.75 81 SER A N 1
ATOM 577 C CA . SER A 1 81 ? 1.665 6.593 18.318 1.00 93.75 81 SER A CA 1
ATOM 578 C C . SER A 1 81 ? 2.915 5.731 18.093 1.00 93.75 81 SER A C 1
ATOM 580 O O . SER A 1 81 ? 2.858 4.503 17.991 1.00 93.75 81 SER A O 1
ATOM 582 N N . VAL A 1 82 ? 4.089 6.365 18.057 1.00 93.94 82 VAL A N 1
ATOM 583 C CA . VAL A 1 82 ? 5.375 5.651 17.956 1.00 93.94 82 VAL A CA 1
ATOM 584 C C . VAL A 1 82 ? 5.550 4.627 19.085 1.00 93.94 82 VAL A C 1
ATOM 586 O O . VAL A 1 82 ? 6.039 3.520 18.850 1.00 93.94 82 VAL A O 1
ATOM 589 N N . ALA A 1 83 ? 5.105 4.963 20.299 1.00 95.12 83 ALA A N 1
ATOM 590 C CA . ALA A 1 83 ? 5.157 4.063 21.446 1.00 95.12 83 ALA A CA 1
ATOM 591 C C . ALA A 1 83 ? 4.224 2.852 21.273 1.00 95.12 83 ALA A C 1
ATOM 593 O O . ALA A 1 83 ? 4.653 1.718 21.494 1.00 95.12 83 ALA A O 1
ATOM 594 N N . GLU A 1 84 ? 2.984 3.070 20.824 1.00 94.12 84 GLU A N 1
ATOM 595 C CA . GLU A 1 84 ? 2.021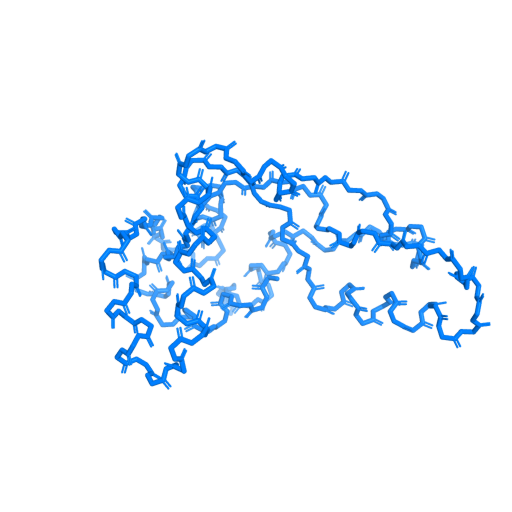 1.992 20.562 1.00 94.12 84 GLU A CA 1
ATOM 596 C C . GLU A 1 84 ? 2.494 1.072 19.437 1.00 94.12 84 GLU A C 1
ATOM 598 O O . GLU A 1 84 ? 2.436 -0.148 19.584 1.00 94.12 84 GLU A O 1
ATOM 603 N N . LEU A 1 85 ? 3.034 1.629 18.347 1.00 92.56 85 LEU A N 1
ATOM 604 C CA . LEU A 1 85 ? 3.598 0.841 17.252 1.00 92.56 85 LEU A CA 1
ATOM 605 C C . LEU A 1 85 ? 4.759 -0.033 17.745 1.00 92.56 85 LEU A C 1
ATOM 607 O O . LEU A 1 85 ? 4.784 -1.238 17.490 1.00 92.56 85 LEU A O 1
ATOM 611 N N . ARG A 1 86 ? 5.697 0.544 18.505 1.00 95.25 86 ARG A N 1
ATOM 612 C CA . ARG A 1 86 ? 6.833 -0.191 19.080 1.00 95.25 86 ARG A CA 1
ATOM 613 C C . ARG A 1 86 ? 6.375 -1.319 20.005 1.00 95.25 86 ARG A C 1
ATOM 615 O O . ARG A 1 86 ? 6.897 -2.433 19.907 1.00 95.25 86 ARG A O 1
ATOM 622 N N . ALA A 1 87 ? 5.409 -1.042 20.882 1.00 94.88 87 ALA A N 1
ATOM 623 C CA . ALA A 1 87 ? 4.853 -2.029 21.802 1.00 94.88 87 ALA A CA 1
ATOM 624 C C . ALA A 1 87 ? 4.138 -3.156 21.043 1.00 94.88 87 ALA A C 1
ATOM 626 O O . ALA A 1 87 ? 4.381 -4.329 21.320 1.00 94.88 87 ALA A O 1
ATOM 627 N N . ALA A 1 88 ? 3.332 -2.819 20.033 1.00 90.88 88 ALA A N 1
ATOM 628 C CA . ALA A 1 88 ? 2.611 -3.790 19.218 1.00 90.88 88 ALA A CA 1
ATOM 629 C C . ALA A 1 88 ? 3.555 -4.712 18.429 1.00 90.88 88 ALA A C 1
ATOM 631 O O . ALA A 1 88 ? 3.342 -5.923 18.390 1.00 90.88 88 ALA A O 1
ATOM 632 N N . LEU A 1 89 ? 4.613 -4.170 17.815 1.00 91.62 89 LEU A N 1
ATOM 633 C CA . LEU A 1 89 ? 5.581 -4.971 17.056 1.00 91.62 89 LEU A CA 1
ATOM 634 C C . LEU A 1 89 ? 6.424 -5.867 17.976 1.00 91.62 89 LEU A C 1
ATOM 636 O O . LEU A 1 89 ? 6.612 -7.043 17.669 1.00 91.62 89 LEU A O 1
ATOM 640 N N . THR A 1 90 ? 6.862 -5.346 19.126 1.00 94.94 90 THR A N 1
ATOM 641 C CA . THR A 1 90 ? 7.572 -6.138 20.147 1.00 94.94 90 THR A CA 1
ATOM 642 C C . THR A 1 90 ? 6.686 -7.256 20.697 1.00 94.94 90 THR A C 1
ATOM 644 O O . THR A 1 90 ? 7.122 -8.400 20.786 1.00 94.94 90 THR A O 1
ATOM 647 N N . GLY A 1 91 ? 5.419 -6.959 21.005 1.00 93.50 91 GLY A N 1
ATOM 648 C CA . GLY A 1 91 ? 4.449 -7.938 21.504 1.00 93.50 91 GLY A CA 1
ATOM 649 C C . GLY A 1 91 ? 4.124 -9.052 20.502 1.00 93.50 91 GLY A C 1
ATOM 650 O O . GLY A 1 91 ? 3.764 -10.153 20.905 1.00 93.50 91 GLY A O 1
ATOM 651 N N . ARG A 1 92 ? 4.311 -8.801 19.199 1.00 88.75 92 ARG A N 1
ATOM 652 C CA . ARG A 1 92 ? 4.229 -9.813 18.129 1.00 88.75 92 ARG A CA 1
ATOM 653 C C . ARG A 1 92 ? 5.507 -10.650 17.979 1.00 88.75 92 ARG A C 1
ATOM 655 O O . ARG A 1 92 ? 5.566 -11.496 17.092 1.00 88.75 92 ARG A O 1
ATOM 662 N N . GLY A 1 93 ? 6.524 -10.416 18.808 1.00 93.56 93 GLY A N 1
ATOM 663 C CA . GLY A 1 93 ? 7.781 -11.162 18.795 1.00 93.56 93 GLY A CA 1
ATOM 664 C C . GLY A 1 93 ? 8.729 -10.781 17.658 1.00 93.56 93 GLY A C 1
ATOM 665 O O . GLY A 1 93 ? 9.623 -11.563 17.336 1.00 93.56 93 GLY A O 1
ATOM 666 N N . LEU A 1 94 ? 8.556 -9.609 17.028 1.00 93.31 94 LEU A N 1
ATOM 667 C CA . LEU A 1 94 ? 9.500 -9.164 16.003 1.00 93.31 94 LEU A CA 1
ATOM 668 C C . LEU A 1 94 ? 10.880 -8.899 16.634 1.00 93.31 94 LEU A C 1
ATOM 670 O O . LEU A 1 94 ? 10.960 -8.264 17.689 1.00 93.31 94 LEU A O 1
ATOM 674 N N . PRO A 1 95 ? 11.979 -9.312 15.977 1.00 95.88 95 PRO A N 1
ATOM 675 C CA . PRO A 1 95 ? 13.328 -8.941 16.379 1.00 95.88 95 PRO A CA 1
ATOM 676 C C . PRO A 1 95 ? 13.499 -7.423 16.501 1.00 95.88 95 PRO A C 1
ATOM 678 O O . PRO A 1 95 ? 12.975 -6.662 15.686 1.00 95.88 95 PRO A O 1
ATOM 681 N N . GLY A 1 96 ? 14.305 -6.980 17.470 1.00 95.62 96 GLY A N 1
ATOM 682 C CA . GLY A 1 96 ? 14.490 -5.555 17.771 1.00 95.62 96 GLY A CA 1
ATOM 683 C C . GLY A 1 96 ? 14.917 -4.702 16.570 1.00 95.62 96 GLY A C 1
ATOM 684 O O . GLY A 1 96 ? 14.472 -3.564 16.449 1.00 95.62 96 GLY A O 1
ATOM 685 N N . TRP A 1 97 ? 15.698 -5.259 15.639 1.00 95.50 97 TRP A N 1
ATOM 686 C CA . TRP A 1 97 ? 16.090 -4.560 14.410 1.00 95.50 97 TRP A CA 1
ATOM 687 C C . TRP A 1 97 ? 14.902 -4.304 13.464 1.00 95.50 97 TRP A C 1
ATOM 689 O O . TRP A 1 97 ? 14.830 -3.238 12.860 1.00 95.50 97 TRP A O 1
ATOM 699 N N . GLN A 1 98 ? 13.936 -5.228 13.375 1.00 93.38 98 GLN A N 1
ATOM 700 C CA . GLN A 1 98 ? 12.716 -5.029 12.582 1.00 93.38 98 GLN A CA 1
ATOM 701 C C . GLN A 1 98 ? 11.795 -4.005 13.239 1.00 93.38 98 GLN A C 1
ATOM 703 O O . GLN A 1 98 ? 11.248 -3.144 12.555 1.00 93.38 98 GLN A O 1
ATOM 708 N N . VAL A 1 99 ? 11.647 -4.075 14.568 1.00 94.56 99 VAL A N 1
ATOM 709 C CA . VAL A 1 99 ? 10.887 -3.074 15.330 1.00 94.56 99 VAL A CA 1
ATOM 710 C C . VAL A 1 99 ? 11.489 -1.684 15.116 1.00 94.56 99 VAL A C 1
ATOM 712 O O . VAL A 1 99 ? 10.755 -0.743 14.828 1.00 94.56 99 VAL A O 1
ATOM 715 N N . GLY A 1 100 ? 12.817 -1.566 15.218 1.00 94.69 100 GLY A N 1
ATOM 716 C CA . GLY A 1 100 ? 13.551 -0.326 14.973 1.00 94.69 100 GLY A CA 1
ATOM 717 C C . GLY A 1 100 ? 13.288 0.239 13.580 1.00 94.69 100 GLY A C 1
ATOM 718 O O . GLY A 1 100 ? 12.853 1.380 13.481 1.00 94.69 100 GLY A O 1
ATOM 719 N N . ALA A 1 101 ? 13.445 -0.577 12.535 1.00 92.19 101 ALA A N 1
ATOM 720 C CA . ALA A 1 101 ? 13.256 -0.143 11.150 1.00 92.19 101 ALA A CA 1
ATOM 721 C C . ALA A 1 101 ? 11.834 0.376 10.864 1.00 92.19 101 ALA A C 1
ATOM 723 O O . ALA A 1 101 ? 11.659 1.388 10.189 1.00 92.19 101 ALA A O 1
ATOM 724 N N . VAL A 1 102 ? 10.800 -0.294 11.385 1.00 90.75 102 VAL A N 1
ATOM 725 C CA . VAL A 1 102 ? 9.406 0.135 11.170 1.00 90.75 102 VAL A CA 1
ATOM 726 C C . VAL A 1 102 ? 9.086 1.412 11.955 1.00 90.75 102 VAL A C 1
ATOM 728 O O . VAL A 1 102 ? 8.373 2.278 11.450 1.00 90.75 102 VAL A O 1
ATOM 731 N N . VAL A 1 103 ? 9.622 1.554 13.171 1.00 94.12 103 VAL A N 1
ATOM 732 C CA . VAL A 1 103 ? 9.456 2.780 13.964 1.00 94.12 103 VAL A CA 1
ATOM 733 C C . VAL A 1 103 ? 10.166 3.964 13.310 1.00 94.12 103 VAL A C 1
ATOM 735 O O . VAL A 1 103 ? 9.557 5.022 13.179 1.00 94.12 103 VAL A O 1
ATOM 738 N N . GLU A 1 104 ? 11.404 3.780 12.855 1.00 93.25 104 GLU A N 1
ATOM 739 C CA . GLU A 1 104 ? 12.174 4.816 12.160 1.00 93.25 104 GLU A CA 1
ATOM 740 C C . GLU A 1 104 ? 11.448 5.294 10.896 1.00 93.25 104 GLU A C 1
ATOM 742 O O . GLU A 1 104 ? 11.354 6.495 10.643 1.00 93.25 104 GLU A O 1
ATOM 747 N N . LEU A 1 105 ? 10.849 4.369 10.137 1.00 90.12 105 LEU A N 1
ATOM 748 C CA . LEU A 1 105 ? 10.028 4.722 8.982 1.00 90.12 105 LEU A CA 1
ATOM 749 C C . LEU A 1 105 ? 8.823 5.588 9.378 1.00 90.12 105 LEU A C 1
ATOM 751 O O . LEU A 1 105 ? 8.563 6.594 8.720 1.00 90.12 105 LEU A O 1
ATOM 755 N N . GLN A 1 106 ? 8.108 5.238 10.454 1.00 92.50 106 GLN A N 1
ATOM 756 C CA . GLN A 1 106 ? 6.986 6.050 10.933 1.00 92.50 106 GLN A CA 1
ATOM 757 C C . GLN A 1 106 ? 7.452 7.445 11.370 1.00 92.50 106 GLN A C 1
ATOM 759 O O . GLN A 1 106 ? 6.818 8.439 11.029 1.00 92.50 106 GLN A O 1
ATOM 764 N N . GLU A 1 107 ? 8.566 7.548 12.095 1.00 94.44 107 GLU A N 1
ATOM 765 C CA . GLU A 1 107 ? 9.138 8.838 12.502 1.00 94.44 107 GLU A CA 1
ATOM 766 C C . GLU A 1 107 ? 9.524 9.691 11.287 1.00 94.44 107 GLU A C 1
ATOM 768 O O . GLU A 1 107 ? 9.222 10.886 11.248 1.00 94.44 107 GLU A O 1
ATOM 773 N N . ALA A 1 108 ? 10.123 9.082 10.259 1.00 92.69 108 ALA A N 1
ATOM 774 C CA . ALA A 1 108 ? 10.449 9.759 9.010 1.00 92.69 108 ALA A CA 1
ATOM 775 C C . ALA A 1 108 ? 9.193 10.254 8.280 1.00 92.69 108 ALA A C 1
ATOM 777 O O . ALA A 1 108 ? 9.176 11.386 7.796 1.00 92.69 108 ALA A O 1
ATOM 778 N N . VAL A 1 109 ? 8.133 9.444 8.234 1.00 91.94 109 VAL A N 1
ATOM 779 C CA . VAL A 1 109 ? 6.831 9.829 7.674 1.00 91.94 109 VAL A CA 1
ATOM 780 C C . VAL A 1 109 ? 6.235 11.018 8.429 1.00 91.94 109 VAL A C 1
ATOM 782 O O . VAL A 1 109 ? 5.878 12.020 7.812 1.00 91.94 109 VAL A O 1
ATOM 785 N N . LEU A 1 110 ? 6.187 10.958 9.762 1.00 91.69 110 LEU A N 1
ATOM 786 C CA . LEU A 1 110 ? 5.646 12.039 10.594 1.00 91.69 110 LEU A CA 1
ATOM 787 C C . LEU A 1 110 ? 6.462 13.332 10.478 1.00 91.69 110 LEU A C 1
ATOM 789 O O . LEU A 1 110 ? 5.904 14.423 10.566 1.00 91.69 110 LEU A O 1
ATOM 793 N N . ALA A 1 111 ? 7.769 13.220 10.240 1.00 92.75 111 ALA A N 1
ATOM 794 C CA . ALA A 1 111 ? 8.651 14.355 9.995 1.00 92.75 111 ALA A CA 1
ATOM 795 C C . ALA A 1 111 ? 8.613 14.875 8.542 1.00 92.75 111 ALA A C 1
ATOM 797 O O . ALA A 1 111 ? 9.361 15.799 8.220 1.00 92.75 111 ALA A O 1
ATOM 798 N N . GLY A 1 112 ? 7.814 14.277 7.646 1.00 90.31 112 GLY A N 1
ATOM 799 C CA . GLY A 1 112 ? 7.775 14.632 6.221 1.00 90.31 112 GLY A CA 1
ATOM 800 C C . GLY A 1 112 ? 9.060 14.284 5.454 1.00 90.31 112 GLY A C 1
ATOM 801 O O . GLY A 1 112 ? 9.326 14.837 4.390 1.00 90.31 112 GLY A O 1
ATOM 802 N N . LYS A 1 113 ? 9.879 13.374 5.988 1.00 92.12 113 LYS A N 1
ATOM 803 C CA . LYS A 1 113 ? 11.196 12.975 5.460 1.00 92.12 113 LYS A CA 1
ATOM 804 C C . LYS A 1 113 ? 11.160 11.696 4.620 1.00 92.12 113 LYS A C 1
ATOM 806 O O . LYS A 1 113 ? 12.211 11.155 4.286 1.00 92.12 113 LYS A O 1
ATOM 811 N N . ALA A 1 114 ? 9.974 11.225 4.239 1.00 90.25 114 ALA A N 1
ATOM 812 C CA . ALA A 1 114 ? 9.802 10.029 3.414 1.00 90.25 114 ALA A CA 1
ATOM 813 C C . ALA A 1 114 ? 9.117 10.293 2.047 1.00 90.25 114 ALA A C 1
ATOM 815 O O . ALA A 1 114 ? 8.286 9.492 1.622 1.00 90.25 114 ALA A O 1
ATOM 816 N N . PRO A 1 115 ? 9.451 11.371 1.301 1.00 89.94 115 PRO A N 1
ATOM 817 C CA . PRO A 1 115 ? 8.721 11.752 0.080 1.00 89.94 115 PRO A CA 1
ATOM 818 C C . PRO A 1 115 ? 8.743 10.674 -1.016 1.00 89.94 115 PRO A C 1
ATOM 820 O O . PRO A 1 115 ? 7.841 10.611 -1.845 1.00 89.94 115 PRO A O 1
ATOM 823 N N . HIS A 1 116 ? 9.746 9.793 -0.995 1.00 90.50 116 HIS A N 1
ATOM 824 C CA . HIS A 1 116 ? 9.875 8.669 -1.920 1.00 90.50 116 HIS A CA 1
ATOM 825 C C . HIS A 1 116 ? 8.727 7.653 -1.811 1.00 90.50 116 HIS A C 1
ATOM 827 O O . HIS A 1 116 ? 8.458 6.957 -2.784 1.00 90.50 116 HIS A O 1
ATOM 833 N N . LEU A 1 117 ? 8.016 7.583 -0.677 1.00 92.38 117 LEU A N 1
ATOM 834 C CA . LEU A 1 117 ? 6.854 6.700 -0.533 1.00 92.38 117 LEU A CA 1
ATOM 835 C C . LEU A 1 117 ? 5.711 7.084 -1.478 1.00 92.38 117 LEU A C 1
ATOM 837 O O . LEU A 1 117 ? 4.954 6.213 -1.893 1.00 92.38 117 LEU A O 1
ATOM 841 N N . ALA A 1 118 ? 5.603 8.363 -1.845 1.00 95.62 118 ALA A N 1
ATOM 842 C CA . ALA A 1 118 ? 4.579 8.867 -2.756 1.00 95.62 118 ALA A CA 1
ATOM 843 C C . ALA A 1 118 ? 4.996 8.804 -4.237 1.00 95.62 118 ALA A C 1
ATOM 845 O O . ALA A 1 118 ? 4.225 9.212 -5.105 1.00 95.62 118 ALA A O 1
ATOM 846 N N . LEU A 1 119 ? 6.206 8.325 -4.549 1.00 96.94 119 LEU A N 1
ATOM 847 C CA . LEU A 1 119 ? 6.684 8.241 -5.927 1.00 96.94 119 LEU A CA 1
ATOM 848 C C . LEU A 1 119 ? 5.808 7.275 -6.730 1.00 96.94 119 LEU A C 1
ATOM 850 O O . LEU A 1 119 ? 5.554 6.162 -6.286 1.00 96.94 119 LEU A O 1
ATOM 854 N N . VAL A 1 120 ? 5.390 7.677 -7.926 1.00 98.06 120 VAL A N 1
ATOM 855 C CA . VAL A 1 120 ? 4.680 6.817 -8.880 1.00 98.06 120 VAL A CA 1
ATOM 856 C C . VAL A 1 120 ? 5.499 6.765 -10.160 1.00 98.06 120 VAL A C 1
ATOM 858 O O . VAL A 1 120 ? 5.861 7.807 -10.705 1.00 98.06 120 VAL A O 1
ATOM 861 N N . THR A 1 121 ? 5.802 5.562 -10.637 1.00 98.19 121 THR A N 1
ATOM 862 C CA . THR A 1 121 ? 6.567 5.335 -11.866 1.00 98.19 121 THR A CA 1
ATOM 863 C C . THR A 1 121 ? 5.786 4.460 -12.844 1.00 98.19 121 THR A C 1
ATOM 865 O O . THR A 1 121 ? 4.799 3.809 -12.494 1.00 98.19 121 THR A O 1
ATOM 868 N N . ALA A 1 122 ? 6.258 4.423 -14.089 1.00 97.75 122 ALA A N 1
ATOM 869 C CA . ALA A 1 122 ? 5.748 3.531 -15.124 1.00 97.75 122 ALA A CA 1
ATOM 870 C C . ALA A 1 122 ? 6.560 2.226 -15.231 1.00 97.75 122 ALA A C 1
ATOM 872 O O . ALA A 1 122 ? 6.412 1.505 -16.214 1.00 97.75 122 ALA A O 1
ATOM 873 N N . ASP A 1 123 ? 7.439 1.908 -14.274 1.00 97.94 123 ASP A N 1
ATOM 874 C CA . ASP A 1 123 ? 8.412 0.817 -14.438 1.00 97.94 123 ASP A CA 1
ATOM 875 C C . ASP A 1 123 ? 7.751 -0.565 -14.474 1.00 97.94 123 ASP A C 1
ATOM 877 O O . ASP A 1 123 ? 8.164 -1.425 -15.252 1.00 97.94 123 ASP A O 1
ATOM 881 N N . VAL A 1 124 ? 6.669 -0.760 -13.713 1.00 98.19 124 VAL A N 1
ATOM 882 C CA . VAL A 1 124 ? 5.850 -1.980 -13.804 1.00 98.19 124 VAL A CA 1
ATOM 883 C C . VAL A 1 124 ? 5.241 -2.120 -15.202 1.00 98.19 124 VAL A C 1
ATOM 885 O O . VAL A 1 124 ? 5.317 -3.191 -15.802 1.00 98.19 124 VAL A O 1
ATOM 888 N N . GLU A 1 125 ? 4.673 -1.044 -15.752 1.00 97.94 125 GLU A N 1
ATOM 889 C CA . GLU A 1 125 ? 4.064 -1.053 -17.089 1.00 97.94 125 GLU A CA 1
ATOM 890 C C . GLU A 1 125 ? 5.114 -1.220 -18.189 1.00 97.94 125 GLU A C 1
ATOM 892 O O . GLU A 1 125 ? 4.900 -1.972 -19.134 1.00 97.94 125 GLU A O 1
ATOM 897 N N . THR A 1 126 ? 6.283 -0.607 -18.023 1.00 97.06 126 THR A N 1
ATOM 898 C CA . THR A 1 126 ? 7.422 -0.733 -18.940 1.00 97.06 126 THR A CA 1
ATOM 899 C C . THR A 1 126 ? 7.935 -2.168 -18.993 1.00 97.06 126 THR A C 1
ATOM 901 O O . THR A 1 126 ? 8.233 -2.671 -20.074 1.00 97.06 126 THR A O 1
ATOM 904 N N . ALA A 1 127 ? 8.033 -2.838 -17.843 1.00 96.81 127 ALA A N 1
ATOM 905 C CA . ALA A 1 127 ? 8.508 -4.214 -17.777 1.00 96.81 127 ALA A CA 1
ATOM 906 C C . ALA A 1 127 ? 7.469 -5.217 -18.289 1.00 96.81 127 ALA A C 1
ATOM 908 O O . ALA A 1 127 ? 7.808 -6.146 -19.014 1.00 96.81 127 ALA A O 1
ATOM 909 N N . THR A 1 128 ? 6.199 -5.036 -17.929 1.00 96.75 128 THR A N 1
ATOM 910 C CA . THR A 1 128 ? 5.167 -6.071 -18.120 1.00 96.75 128 THR A CA 1
ATOM 911 C C . THR A 1 128 ? 4.223 -5.813 -19.295 1.00 96.75 128 THR A C 1
ATOM 913 O O . THR A 1 128 ? 3.453 -6.699 -19.670 1.00 96.75 128 THR A O 1
ATOM 916 N N . GLY A 1 129 ? 4.226 -4.599 -19.853 1.00 96.94 129 GLY A N 1
ATOM 917 C CA . GLY A 1 129 ? 3.245 -4.134 -20.836 1.00 96.94 129 GLY A CA 1
ATOM 918 C C . GLY A 1 129 ? 1.838 -3.922 -20.263 1.00 96.94 129 GLY A C 1
ATOM 919 O O . GLY A 1 129 ? 0.884 -3.771 -21.026 1.00 96.94 129 GLY A O 1
ATOM 920 N N . ARG A 1 130 ? 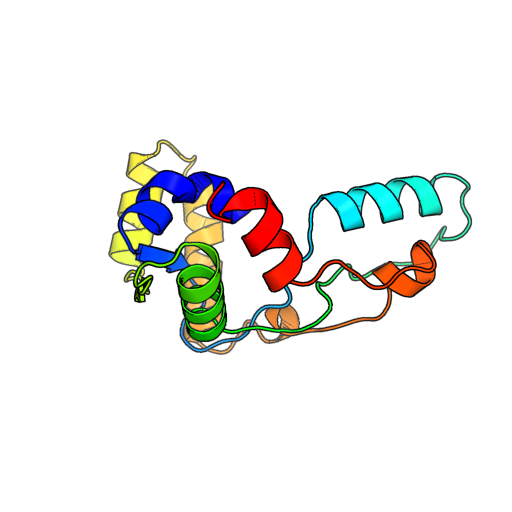1.670 -3.958 -18.933 1.00 97.00 130 ARG A N 1
ATOM 921 C CA . ARG A 1 130 ? 0.374 -3.826 -18.252 1.00 97.00 130 ARG A CA 1
ATOM 922 C C . ARG A 1 130 ? 0.465 -2.823 -17.113 1.00 97.00 130 ARG A C 1
ATOM 924 O O . ARG A 1 130 ? 1.432 -2.809 -16.359 1.00 97.00 130 ARG A O 1
ATOM 931 N N . ARG A 1 131 ? -0.581 -2.016 -16.939 1.00 97.44 131 ARG A N 1
ATOM 932 C CA . ARG A 1 131 ? -0.672 -1.112 -15.787 1.00 97.44 131 ARG A CA 1
ATOM 933 C C . ARG A 1 131 ? -0.687 -1.899 -14.467 1.00 97.44 131 ARG A C 1
ATOM 935 O O . ARG A 1 131 ? -1.392 -2.911 -14.407 1.00 97.44 131 ARG A O 1
ATOM 942 N N . PRO A 1 132 ? 0.018 -1.423 -13.419 1.00 98.12 132 PRO A N 1
ATOM 943 C CA . PRO A 1 132 ? -0.029 -2.047 -12.103 1.00 98.12 132 PRO A CA 1
ATOM 944 C C . PRO A 1 132 ? -1.451 -2.075 -11.539 1.00 98.12 132 PRO A C 1
ATOM 946 O O . PRO A 1 132 ? -2.278 -1.195 -11.816 1.00 98.12 132 PRO A O 1
ATOM 949 N N . ARG A 1 133 ? -1.731 -3.087 -10.720 1.00 98.44 133 ARG A N 1
ATOM 950 C CA . ARG A 1 133 ? -3.040 -3.295 -10.100 1.00 98.44 133 ARG A CA 1
ATOM 951 C C . ARG A 1 133 ? -3.335 -2.165 -9.116 1.00 98.44 133 ARG A C 1
ATOM 953 O O . ARG A 1 133 ? -2.504 -1.786 -8.293 1.00 98.44 133 ARG A O 1
ATOM 960 N N . SER A 1 134 ? -4.544 -1.614 -9.187 1.00 98.44 134 SER A N 1
ATOM 961 C CA . SER A 1 134 ? -4.967 -0.540 -8.289 1.00 98.44 134 SER A CA 1
ATOM 962 C C . SER A 1 134 ? -5.330 -1.064 -6.905 1.00 98.44 134 SER A C 1
ATOM 964 O O . SER A 1 134 ? -5.721 -2.223 -6.733 1.00 98.44 134 SER A O 1
ATOM 966 N N . PHE A 1 135 ? -5.291 -0.178 -5.910 1.00 98.38 135 PHE A N 1
ATOM 967 C CA . PHE A 1 135 ? -5.715 -0.533 -4.560 1.00 98.38 135 PHE A CA 1
ATOM 968 C C . PHE A 1 135 ? -7.171 -1.015 -4.517 1.00 98.38 135 PHE A C 1
ATOM 970 O O . PHE A 1 135 ? -7.475 -1.972 -3.820 1.00 98.38 135 PHE A O 1
ATOM 977 N N . ALA A 1 136 ? -8.062 -0.439 -5.328 1.00 98.00 136 ALA A N 1
ATOM 978 C CA . ALA A 1 136 ? -9.452 -0.883 -5.426 1.00 98.00 136 ALA A CA 1
ATOM 979 C C . ALA A 1 136 ? -9.606 -2.286 -6.046 1.00 98.00 136 ALA A C 1
ATOM 981 O O . ALA A 1 136 ? -10.553 -3.006 -5.720 1.00 98.00 136 ALA A O 1
ATOM 982 N N . GLN A 1 137 ? -8.710 -2.689 -6.955 1.00 98.00 137 GLN A N 1
ATOM 983 C CA . GLN A 1 137 ? -8.683 -4.057 -7.488 1.00 98.00 137 GLN A CA 1
ATOM 984 C C . GLN A 1 137 ? -8.195 -5.046 -6.426 1.00 98.00 137 GLN A C 1
ATOM 986 O O . GLN A 1 137 ? -8.841 -6.071 -6.216 1.00 98.00 137 GLN A O 1
ATOM 991 N N . PHE A 1 138 ? -7.108 -4.714 -5.723 1.00 98.25 138 PHE A N 1
ATOM 992 C CA . PHE A 1 138 ? -6.623 -5.488 -4.578 1.00 98.25 138 PHE A CA 1
ATOM 993 C C . PHE A 1 138 ? -7.702 -5.619 -3.494 1.00 98.25 138 PHE A C 1
ATOM 995 O O . PHE A 1 138 ? -8.037 -6.725 -3.083 1.00 98.25 138 PHE A O 1
ATOM 1002 N N . ALA A 1 139 ? -8.307 -4.503 -3.086 1.00 97.62 139 ALA A N 1
ATOM 1003 C CA . ALA A 1 139 ? -9.294 -4.457 -2.018 1.00 97.62 139 ALA A CA 1
ATOM 1004 C C . ALA A 1 139 ? -10.537 -5.295 -2.348 1.00 97.62 139 ALA A C 1
ATOM 1006 O O . ALA A 1 139 ? -10.980 -6.069 -1.506 1.00 97.62 139 ALA A O 1
ATOM 1007 N N . ARG A 1 140 ? -11.061 -5.221 -3.581 1.00 97.19 140 ARG A N 1
ATOM 1008 C CA . ARG A 1 140 ? -12.170 -6.092 -4.014 1.00 97.19 140 ARG A CA 1
ATOM 1009 C C . ARG A 1 140 ? -11.803 -7.569 -3.992 1.00 97.19 140 ARG A C 1
ATOM 1011 O O . ARG A 1 140 ? -12.602 -8.370 -3.532 1.00 97.19 140 ARG A O 1
ATOM 1018 N N . ARG A 1 141 ? -10.619 -7.926 -4.494 1.00 96.81 141 ARG A N 1
ATOM 1019 C CA . ARG A 1 141 ? -10.180 -9.324 -4.574 1.00 96.81 141 ARG A CA 1
ATOM 1020 C C . ARG A 1 141 ? -10.015 -9.954 -3.192 1.00 96.81 141 ARG A C 1
ATOM 1022 O O . ARG A 1 141 ? -10.378 -11.105 -3.005 1.00 96.81 141 ARG A O 1
ATOM 1029 N N . GLU A 1 142 ? -9.445 -9.209 -2.249 1.00 96.69 142 GLU A N 1
ATOM 1030 C CA . GLU A 1 142 ? -9.065 -9.749 -0.941 1.00 96.69 142 GLU A CA 1
ATOM 1031 C C . GLU A 1 142 ? -10.125 -9.509 0.147 1.00 96.69 142 GLU A C 1
ATOM 1033 O O . GLU A 1 142 ? -10.223 -10.296 1.086 1.00 96.69 142 GLU A O 1
ATOM 1038 N N . PHE A 1 143 ? -10.897 -8.423 0.069 1.00 95.44 143 PHE A N 1
ATOM 1039 C CA . PHE A 1 143 ? -11.829 -7.987 1.122 1.00 95.44 143 PHE A CA 1
ATOM 1040 C C . PHE A 1 143 ? -13.265 -7.776 0.630 1.00 95.44 143 PHE A C 1
ATOM 1042 O O . PHE A 1 143 ? -14.117 -7.374 1.423 1.00 95.44 143 PHE A O 1
ATOM 1049 N N . GLY A 1 144 ? -13.540 -8.004 -0.657 1.00 88.31 144 GLY A N 1
ATOM 1050 C CA . GLY A 1 144 ? -14.894 -7.927 -1.192 1.00 88.31 144 GLY A CA 1
ATOM 1051 C C . GLY A 1 144 ? -15.821 -8.918 -0.493 1.00 88.31 144 GLY A C 1
ATOM 1052 O O . GLY A 1 144 ? -15.417 -10.042 -0.188 1.00 88.31 144 GLY A O 1
ATOM 1053 N N . ALA A 1 145 ? -17.059 -8.495 -0.234 1.00 74.62 145 ALA A N 1
ATOM 1054 C CA . ALA A 1 145 ? -18.108 -9.421 0.173 1.00 74.62 145 ALA A CA 1
ATOM 1055 C C . ALA A 1 145 ? -18.301 -10.513 -0.908 1.00 74.62 145 ALA A C 1
ATOM 1057 O O . ALA A 1 145 ? -18.136 -10.204 -2.093 1.00 74.62 145 ALA A O 1
ATOM 1058 N N . PRO A 1 146 ? -18.599 -11.764 -0.509 1.00 60.38 146 PRO A N 1
ATOM 1059 C CA . PRO A 1 146 ? -18.899 -12.845 -1.445 1.00 60.38 146 PRO A CA 1
ATOM 1060 C C . PRO A 1 146 ? -20.133 -12.558 -2.309 1.00 60.38 146 PRO A C 1
ATOM 1062 O O . PRO A 1 146 ? -21.026 -11.806 -1.851 1.00 60.38 146 PRO A O 1
#

Mean predicted aligned error: 3.34 Å

pLDDT: mean 94.66, std 4.37, range [60.38, 98.44]

Nearest PDB structures (foldseek):
  2vrb-assembly1_A-2  TM=8.145E-01  e=1.639E-07  Citrobacter sp. MY-5
  2jl1-assembly1_A-2  TM=8.003E-01  e=2.413E-07  Citrobacter sp. MY-5
  2vrc-assembly1_D  TM=7.778E-01  e=2.928E-07  Citrobacter sp. MY-5
  2vrc-assembly1_C  TM=7.945E-01  e=3.859E-06  Citrobacter sp. MY-5
  3e48-assembly1_A  TM=8.506E-01  e=1.934E-05  Staphylococcus aureus subsp. aureus Mu50

Radius of gyration: 16.37 Å; Cα contacts (8 Å, |Δi|>4): 217; chains: 1; bounding box: 42×28×43 Å

Foldseek 3Di:
DCVCVVCLVVVLVQEDEDLQPFWWFFAFDVVLVVLLCVLPVVPPQPPHDFDGGHQFTGGLQRLQVLLCVQQVHHHDYDYDDLVRQLVVCVVVVDPPVVSVVRSVVSVCNVVVNPVVRRDHDCRSCVRRVDHTDHSSNVSNVSRGDD

Sequence (146 aa):
MQNLLRQRASIETGHLVEPLGAMAASHVDVHDLADVAVAVANGAFDGRALTLTGPAAITGEEMAATLSGVTGRPVRYVLPSVAELRAALTGRGLPGWQVGAVVELQEAVLAGKAPHLALVTADVETATGRRPRSFAQFARREFGAP

Secondary structure (DSSP, 8-state):
-GGGGGGHHHHHTTEEE-TTTT-EE-PPPHHHHHHHHHHHTTSTTTT-------SS-EEHHHHHHHHHHHHTS--EEE---HHHHHHHHHHTT--HHHHHHHHHHHHHHHTT--GGGG---SHHHHHHSSPPPPHHHHHHHHH---

Solvent-accessible surface area (backbone atoms only — not comparable to full-atom values): 8003 Å² total; per-residue (Å²): 75,67,74,54,63,84,39,44,72,43,42,77,75,25,37,40,77,52,70,37,64,90,45,40,37,16,56,34,39,62,68,50,55,51,47,33,55,60,48,42,69,80,51,85,47,69,98,61,88,75,62,74,26,4,70,51,49,46,30,47,60,57,50,16,51,49,45,17,66,35,51,76,46,77,31,41,56,42,70,68,52,70,66,55,48,46,51,54,38,48,74,70,67,47,54,69,70,59,38,47,54,56,46,52,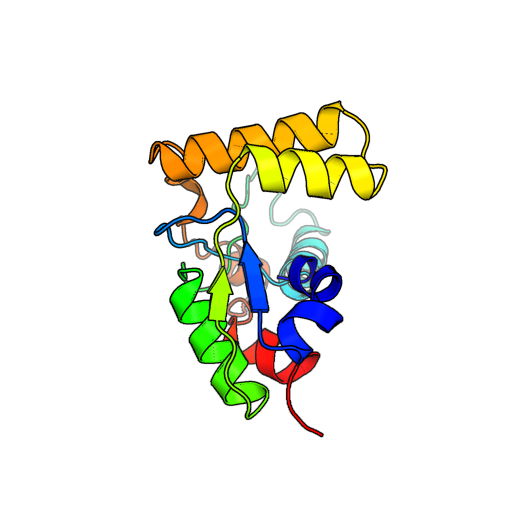49,28,52,30,36,70,68,68,69,45,68,72,45,38,46,63,51,62,42,41,28,69,52,55,78,42,79,44,55,42,69,67,58,52,38,40,74,77,49,35,66,132